Protein AF-A0A5K0YY34-F1 (afdb_monomer)

Sequence (74 aa):
VDPDEVNALAQLMTWKTAVADIPYGGAKGGIGCNPKDLSSSELERLTRVFTQKIHDLIGIHTDVPAPDMGTNSQ

Solvent-accessible surface area (backbone atoms only — not comparable to full-atom values): 4687 Å² total; per-residue (Å²): 111,52,73,68,57,40,52,52,51,11,54,50,34,31,51,51,23,56,75,67,75,41,102,52,71,46,71,61,84,83,69,79,68,64,70,87,83,44,54,74,67,54,47,50,53,50,52,53,53,50,52,63,75,44,44,93,64,47,38,99,90,72,35,77,89,76,75,52,96,95,55,67,96,123

Foldseek 3Di:
DDPVVQVVQQCVQQVVCVVVVHPDHGGGDDDPDDLVVDDPVRVVVVVVVVCVVCVVQDDPPGHDDDDDPPDDDD

InterPro domains:
  IPR006097 Glutamate/phenylalanine/leucine/valine/L-tryptophan dehydrogenase, dimerisation domain [PF02812] (2-74)
  IPR033524 Leu/Phe/Val dehydrogenases active site [PS00074] (22-35)
  IPR046346 Aminoacid dehydrogenase-like, N-terminal domain superfamily [SSF53223] (1-74)

pLDDT: mean 94.17, std 3.41, range [76.06, 97.31]

Secondary structure (DSSP, 8-state):
--HHHHHHHHHHHHHHHHHTT-S--------SS-GGGS-HHHHHHHHHHHHHHTTTT-BTTTB-----TT----

Structure (mmCIF, N/CA/C/O backbone):
data_AF-A0A5K0YY34-F1
#
_entry.id   AF-A0A5K0YY34-F1
#
loop_
_atom_site.group_PDB
_atom_site.id
_atom_site.type_symbol
_atom_site.label_atom_id
_atom_site.label_alt_id
_atom_site.label_comp_id
_atom_site.label_asym_id
_atom_site.label_entity_id
_atom_site.label_seq_id
_atom_site.pdbx_PDB_ins_code
_atom_site.Cartn_x
_atom_site.Cartn_y
_atom_site.Cartn_z
_atom_site.occupancy
_atom_site.B_iso_or_equiv
_atom_site.auth_seq_id
_atom_site.auth_comp_id
_atom_site.auth_asym_id
_atom_site.auth_atom_id
_atom_site.pdbx_PDB_model_num
ATOM 1 N N . VAL A 1 1 ? -9.635 11.477 -0.141 1.00 78.06 1 VAL A N 1
ATOM 2 C CA . VAL A 1 1 ? -8.776 10.661 -1.016 1.00 78.06 1 VAL A CA 1
ATOM 3 C C . VAL A 1 1 ? -9.440 10.615 -2.367 1.00 78.06 1 VAL A C 1
ATOM 5 O O . VAL A 1 1 ? -10.537 10.073 -2.472 1.00 78.06 1 VAL A O 1
ATOM 8 N N . ASP A 1 2 ? -8.814 11.261 -3.337 1.00 90.50 2 ASP A N 1
ATOM 9 C CA . ASP A 1 2 ? -9.254 11.283 -4.729 1.00 90.50 2 ASP A CA 1
ATOM 10 C C . ASP A 1 2 ? -8.472 10.213 -5.520 1.00 90.50 2 ASP A C 1
ATOM 12 O O . ASP A 1 2 ? -7.261 10.090 -5.308 1.00 90.50 2 ASP A O 1
ATOM 16 N N . PRO A 1 3 ? -9.101 9.414 -6.401 1.00 90.88 3 PRO A N 1
ATOM 17 C CA . PRO A 1 3 ? -8.376 8.527 -7.310 1.00 90.88 3 PRO A CA 1
ATOM 18 C C . PRO A 1 3 ? -7.217 9.203 -8.061 1.00 90.88 3 PRO A C 1
ATOM 20 O O . PRO A 1 3 ? -6.163 8.586 -8.221 1.00 90.88 3 PRO A O 1
ATOM 23 N N . ASP A 1 4 ? -7.366 10.465 -8.471 1.00 93.19 4 ASP A N 1
ATOM 24 C CA . ASP A 1 4 ? -6.316 11.194 -9.192 1.00 93.19 4 ASP A CA 1
ATOM 25 C C . ASP A 1 4 ? -5.107 11.495 -8.297 1.00 93.19 4 ASP A C 1
ATOM 27 O O . ASP A 1 4 ? -3.956 11.363 -8.723 1.00 93.19 4 ASP A O 1
ATOM 31 N N . GLU A 1 5 ? -5.354 11.813 -7.025 1.00 93.25 5 GLU A N 1
ATOM 32 C CA . GLU A 1 5 ? -4.312 11.994 -6.011 1.00 93.25 5 GLU A CA 1
ATOM 33 C C . GLU A 1 5 ? -3.533 10.687 -5.792 1.00 93.25 5 GLU A C 1
ATOM 35 O O . GLU A 1 5 ? -2.300 10.678 -5.798 1.00 93.25 5 GLU A O 1
ATOM 40 N N . VAL A 1 6 ? -4.243 9.562 -5.664 1.00 94.56 6 VAL A N 1
ATOM 41 C CA . VAL A 1 6 ? -3.631 8.236 -5.479 1.00 94.56 6 VAL A CA 1
ATOM 42 C C . VAL A 1 6 ? -2.786 7.852 -6.698 1.00 94.56 6 VAL A C 1
ATOM 44 O O . VAL A 1 6 ? -1.650 7.401 -6.539 1.00 94.56 6 VAL A O 1
ATOM 47 N N . ASN A 1 7 ? -3.291 8.092 -7.910 1.00 94.25 7 ASN A N 1
ATOM 48 C CA . ASN A 1 7 ? -2.572 7.819 -9.154 1.00 94.25 7 ASN A CA 1
ATOM 49 C C . ASN A 1 7 ? -1.303 8.669 -9.294 1.00 94.25 7 ASN A C 1
ATOM 51 O O . ASN A 1 7 ? -0.257 8.155 -9.700 1.00 94.25 7 ASN A O 1
ATOM 55 N N . ALA A 1 8 ? -1.368 9.957 -8.947 1.00 95.94 8 ALA A N 1
ATOM 56 C CA . ALA A 1 8 ? -0.204 10.838 -8.970 1.00 95.94 8 ALA A CA 1
ATOM 57 C C . ALA A 1 8 ? 0.872 10.368 -7.977 1.00 95.94 8 ALA A C 1
ATOM 59 O O . ALA A 1 8 ? 2.052 10.278 -8.322 1.00 95.94 8 ALA A O 1
ATOM 60 N N . LEU A 1 9 ? 0.472 9.994 -6.758 1.00 95.12 9 LEU A N 1
ATOM 61 C CA . LEU A 1 9 ? 1.390 9.479 -5.742 1.00 95.12 9 LEU A CA 1
ATOM 62 C C . LEU A 1 9 ? 2.008 8.129 -6.138 1.00 95.12 9 LEU A C 1
ATOM 64 O O . LEU A 1 9 ? 3.193 7.914 -5.881 1.00 95.12 9 LEU A O 1
ATOM 68 N N . ALA A 1 10 ? 1.252 7.239 -6.786 1.00 95.50 10 ALA A N 1
ATOM 69 C CA . ALA A 1 10 ? 1.773 5.968 -7.291 1.00 95.50 10 ALA A CA 1
ATOM 70 C C . ALA A 1 10 ? 2.867 6.186 -8.350 1.00 95.50 10 ALA A C 1
ATOM 72 O O . ALA A 1 10 ? 3.935 5.578 -8.270 1.00 95.50 10 ALA A O 1
ATOM 73 N N . GLN A 1 11 ? 2.653 7.118 -9.286 1.00 96.81 11 GLN A N 1
ATOM 74 C CA . GLN A 1 11 ? 3.662 7.490 -10.284 1.00 96.81 11 GLN A CA 1
ATOM 75 C C . GLN A 1 11 ? 4.921 8.071 -9.633 1.00 96.81 11 GLN A C 1
ATOM 77 O O . GLN A 1 11 ? 6.037 7.717 -10.012 1.00 96.81 11 GLN A O 1
ATOM 82 N N . LEU A 1 12 ? 4.762 8.933 -8.624 1.00 96.75 12 LEU A N 1
ATOM 83 C CA . LEU A 1 12 ? 5.895 9.486 -7.882 1.00 96.75 12 LEU A CA 1
ATOM 84 C C . LEU A 1 12 ? 6.696 8.401 -7.153 1.00 96.75 12 LEU A C 1
ATOM 86 O O . LEU A 1 12 ? 7.921 8.498 -7.103 1.00 96.75 12 LEU A O 1
ATOM 90 N N . MET A 1 13 ? 6.041 7.362 -6.627 1.00 97.06 13 MET A N 1
ATOM 91 C CA . MET A 1 13 ? 6.741 6.229 -6.015 1.00 97.06 13 MET A CA 1
ATOM 92 C C . MET A 1 13 ? 7.601 5.476 -7.031 1.00 97.06 13 MET A C 1
ATOM 94 O O . MET A 1 13 ? 8.754 5.197 -6.714 1.00 97.06 13 MET A O 1
ATOM 98 N N . THR A 1 14 ? 7.104 5.256 -8.254 1.00 97.12 14 THR A N 1
ATOM 99 C CA . THR A 1 14 ? 7.880 4.635 -9.342 1.00 97.12 14 THR A CA 1
ATOM 100 C C . THR A 1 14 ? 9.151 5.423 -9.645 1.00 97.12 14 THR A C 1
ATOM 102 O O . THR A 1 14 ? 10.235 4.854 -9.742 1.00 97.12 14 THR A O 1
ATOM 105 N N . TRP A 1 15 ? 9.042 6.748 -9.775 1.00 97.25 15 TRP A N 1
ATOM 106 C CA . TRP A 1 15 ? 10.213 7.586 -10.036 1.00 97.25 15 TRP A CA 1
ATOM 107 C C . TRP A 1 15 ? 11.170 7.617 -8.846 1.00 97.25 15 TRP A C 1
ATOM 109 O O . TRP A 1 15 ? 12.382 7.541 -9.027 1.00 97.25 15 TRP A O 1
ATOM 119 N N . LYS A 1 16 ? 10.643 7.698 -7.623 1.00 96.94 16 LYS A N 1
ATOM 120 C CA . LYS A 1 16 ? 11.447 7.751 -6.400 1.00 96.94 16 LYS A CA 1
ATOM 121 C C . LYS A 1 16 ? 12.308 6.501 -6.223 1.00 96.94 16 LYS A C 1
ATOM 123 O O . LYS A 1 16 ? 13.487 6.634 -5.906 1.00 96.94 16 LYS A O 1
ATOM 128 N N . THR A 1 17 ? 11.737 5.309 -6.394 1.00 95.56 17 THR A N 1
ATOM 129 C CA . THR A 1 17 ? 12.480 4.048 -6.245 1.00 95.56 17 THR A CA 1
ATOM 130 C C . THR A 1 17 ? 13.496 3.867 -7.365 1.00 95.56 17 THR A C 1
ATOM 132 O O . THR A 1 17 ? 14.627 3.482 -7.080 1.00 95.56 17 THR A O 1
ATOM 135 N N . ALA A 1 18 ? 13.144 4.249 -8.598 1.00 96.88 18 ALA A N 1
ATOM 136 C CA . ALA A 1 18 ? 14.055 4.217 -9.740 1.00 96.88 18 ALA A CA 1
ATOM 137 C C . ALA A 1 18 ? 15.264 5.151 -9.559 1.00 96.88 18 ALA A C 1
ATOM 139 O O . ALA A 1 18 ? 16.396 4.748 -9.803 1.00 96.88 18 ALA A O 1
ATOM 140 N N . VAL A 1 19 ? 15.049 6.387 -9.092 1.00 97.31 19 VAL A N 1
ATOM 141 C CA . VAL A 1 19 ? 16.136 7.355 -8.838 1.00 97.31 19 VAL A CA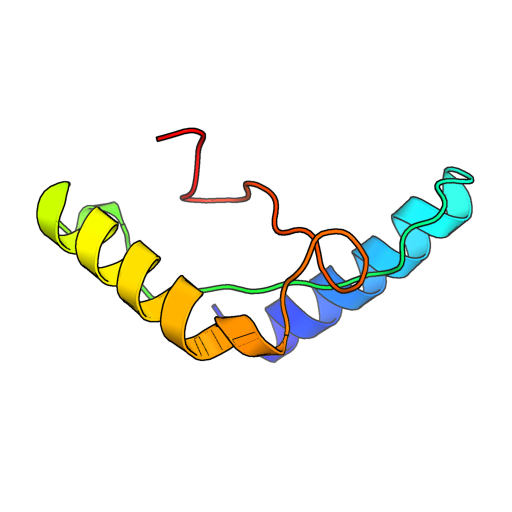 1
ATOM 142 C C . VAL A 1 19 ? 17.048 6.898 -7.696 1.00 97.31 19 VAL A C 1
ATOM 144 O O . VAL A 1 19 ? 18.244 7.178 -7.718 1.00 97.31 19 VAL A O 1
ATOM 147 N N . ALA A 1 20 ? 16.495 6.204 -6.700 1.00 97.00 20 ALA A N 1
ATOM 148 C CA . ALA A 1 20 ? 17.238 5.701 -5.547 1.00 97.00 20 ALA A CA 1
ATOM 149 C C . ALA A 1 20 ? 17.894 4.322 -5.770 1.00 97.00 20 ALA A C 1
ATOM 151 O O . ALA A 1 20 ? 18.489 3.802 -4.829 1.00 97.00 20 ALA A O 1
ATOM 152 N N . ASP A 1 21 ? 17.775 3.738 -6.969 1.00 96.00 21 ASP A N 1
ATOM 153 C CA . ASP A 1 21 ? 18.265 2.392 -7.316 1.00 96.00 21 ASP A CA 1
ATOM 154 C C . ASP A 1 21 ? 17.753 1.289 -6.364 1.00 96.00 21 ASP A C 1
ATOM 156 O O . ASP A 1 21 ? 18.470 0.382 -5.942 1.00 96.00 21 ASP A O 1
ATOM 160 N N . ILE A 1 22 ? 16.476 1.390 -5.978 1.00 95.69 22 ILE A N 1
ATOM 161 C CA . ILE A 1 22 ? 15.791 0.403 -5.136 1.00 95.69 22 ILE A CA 1
ATOM 162 C C . ILE A 1 22 ? 14.965 -0.510 -6.051 1.00 95.69 22 ILE A C 1
ATOM 164 O O . ILE A 1 22 ? 14.202 0.011 -6.868 1.00 95.69 22 ILE A O 1
ATOM 168 N N . PRO A 1 23 ? 15.031 -1.850 -5.904 1.00 94.44 23 PRO A N 1
ATOM 169 C CA . PRO A 1 23 ? 14.341 -2.800 -6.780 1.00 94.44 23 PRO A CA 1
ATOM 170 C C . PRO A 1 23 ? 12.832 -2.902 -6.478 1.00 94.44 23 PRO A C 1
ATOM 172 O O . PRO A 1 23 ? 12.296 -3.989 -6.278 1.00 94.44 23 PRO A O 1
ATOM 175 N N . TYR A 1 24 ? 12.140 -1.764 -6.436 1.00 94.62 24 TYR A N 1
ATOM 176 C CA . TYR A 1 24 ? 10.699 -1.649 -6.230 1.00 94.62 24 TYR A CA 1
ATOM 177 C C . TYR A 1 24 ? 10.050 -0.815 -7.334 1.00 94.62 24 TYR A C 1
ATOM 179 O O . TYR A 1 24 ? 10.652 0.114 -7.874 1.00 94.62 24 TYR A O 1
ATOM 187 N N . GLY A 1 25 ? 8.793 -1.136 -7.642 1.00 95.06 25 GLY A N 1
ATOM 188 C CA . GLY A 1 25 ? 7.943 -0.319 -8.508 1.00 95.06 25 GLY A CA 1
ATOM 189 C C . GLY A 1 25 ? 7.313 0.859 -7.760 1.00 95.06 25 GLY A C 1
ATOM 190 O O . GLY A 1 25 ? 7.845 1.343 -6.760 1.00 95.06 25 GLY A O 1
ATOM 191 N N . GLY A 1 26 ? 6.145 1.294 -8.227 1.00 95.19 26 GLY A N 1
ATOM 192 C CA . GLY A 1 26 ? 5.335 2.302 -7.552 1.00 95.19 26 GLY A CA 1
ATOM 193 C C . GLY A 1 26 ? 3.870 1.903 -7.499 1.00 95.19 26 GLY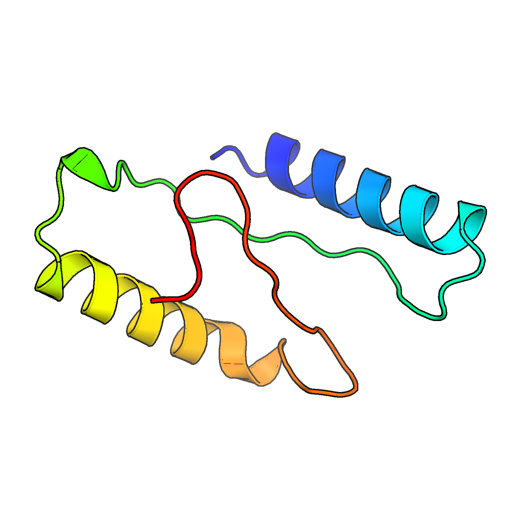 A C 1
ATOM 194 O O . GLY A 1 26 ? 3.255 1.594 -8.517 1.00 95.19 26 GLY A O 1
ATOM 195 N N . ALA A 1 27 ? 3.322 1.936 -6.292 1.00 95.69 27 ALA A N 1
ATOM 196 C CA . ALA A 1 27 ? 1.916 1.724 -6.003 1.00 95.69 27 ALA A CA 1
ATOM 197 C C . ALA A 1 27 ? 1.488 2.684 -4.889 1.00 95.69 27 ALA A C 1
ATOM 199 O O . ALA A 1 27 ? 2.315 3.219 -4.138 1.00 95.69 27 ALA A O 1
ATOM 200 N N . LYS A 1 28 ? 0.185 2.936 -4.800 1.00 95.69 28 LYS A N 1
ATOM 201 C CA . LYS A 1 28 ? -0.407 3.730 -3.728 1.00 95.69 28 LYS A CA 1
ATOM 202 C C . LYS A 1 28 ? -1.836 3.269 -3.481 1.00 95.69 28 LYS A C 1
ATOM 204 O O . LYS A 1 28 ? -2.533 2.877 -4.411 1.00 95.69 28 LYS A O 1
ATOM 209 N N . GLY A 1 29 ? -2.271 3.358 -2.232 1.00 93.69 29 GLY A N 1
ATOM 210 C CA . GLY A 1 29 ? -3.640 3.081 -1.821 1.00 93.69 29 GLY A CA 1
ATOM 211 C C . GLY A 1 29 ? -4.101 4.096 -0.786 1.00 93.69 29 GLY A C 1
ATOM 212 O O . GLY A 1 29 ? -3.287 4.759 -0.145 1.00 93.69 29 GLY A O 1
ATOM 213 N N . GLY A 1 30 ? -5.414 4.224 -0.625 1.00 93.12 30 GLY A N 1
ATOM 214 C CA . GLY A 1 30 ? -5.998 5.108 0.372 1.00 93.12 30 GLY A CA 1
ATOM 215 C C . GLY A 1 30 ? -7.472 4.805 0.604 1.00 93.12 30 GLY A C 1
ATOM 216 O O . GLY A 1 30 ? -8.145 4.221 -0.245 1.00 93.12 30 GLY A O 1
ATOM 217 N N . ILE A 1 31 ? -7.970 5.214 1.768 1.00 93.38 31 ILE A N 1
ATOM 218 C CA . ILE A 1 31 ? -9.368 5.051 2.171 1.00 9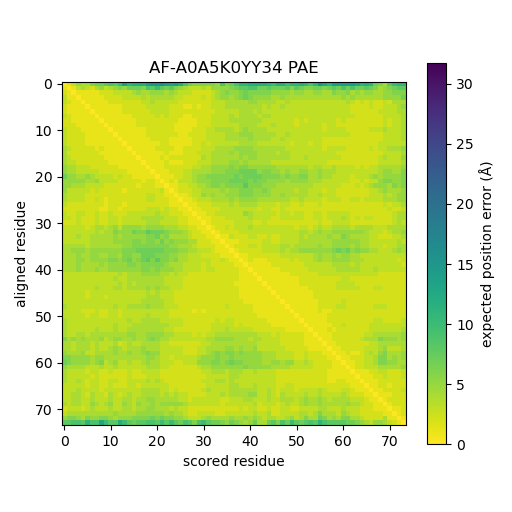3.38 31 ILE A CA 1
ATOM 219 C C . ILE A 1 31 ? -9.951 6.445 2.398 1.00 93.38 31 ILE A C 1
ATOM 221 O O . ILE A 1 31 ? -9.404 7.234 3.165 1.00 93.38 31 ILE A O 1
ATOM 225 N N . GLY A 1 32 ? -11.065 6.760 1.736 1.00 92.88 32 GLY A N 1
ATOM 226 C CA . GLY A 1 32 ? -11.774 8.036 1.872 1.00 92.88 32 GLY A CA 1
ATOM 227 C C . GLY A 1 32 ? -12.533 8.166 3.195 1.00 92.88 32 GLY A C 1
ATOM 228 O O . GLY A 1 32 ? -13.752 8.283 3.187 1.00 92.88 32 GLY A O 1
ATOM 229 N N . CYS A 1 33 ? -11.829 8.123 4.324 1.00 91.62 33 CYS A N 1
ATOM 230 C CA . CYS A 1 33 ? -12.397 8.282 5.662 1.00 91.62 33 CYS A CA 1
ATOM 231 C C . CYS A 1 33 ? -11.578 9.283 6.484 1.00 91.62 33 CYS A C 1
ATOM 233 O O . CYS A 1 33 ? -10.411 9.533 6.183 1.00 91.62 33 CYS A O 1
ATOM 235 N N . ASN A 1 34 ? -12.184 9.847 7.528 1.00 92.12 34 ASN A N 1
ATOM 236 C CA . ASN A 1 34 ? -11.471 10.624 8.533 1.00 92.12 34 ASN A CA 1
ATOM 237 C C . ASN A 1 34 ? -11.209 9.730 9.760 1.00 92.12 34 ASN A C 1
ATOM 239 O O . ASN A 1 34 ? -12.158 9.410 10.477 1.00 92.12 34 ASN A O 1
ATOM 243 N N . PRO A 1 35 ? -9.950 9.344 10.048 1.00 90.00 35 PRO A N 1
ATOM 244 C CA . PRO A 1 35 ? -9.634 8.463 11.174 1.00 90.00 35 PRO A CA 1
ATOM 245 C C . PRO A 1 35 ? -10.030 9.031 12.541 1.00 90.00 35 PRO A C 1
ATOM 247 O O . PRO A 1 35 ? -10.198 8.272 13.486 1.00 90.00 35 PRO A O 1
ATOM 250 N N . LYS A 1 36 ? -10.178 10.359 12.659 1.00 91.31 36 LYS A N 1
ATOM 251 C CA . LYS A 1 36 ? -10.572 11.023 13.913 1.00 91.31 36 LYS A CA 1
ATOM 252 C C . LYS 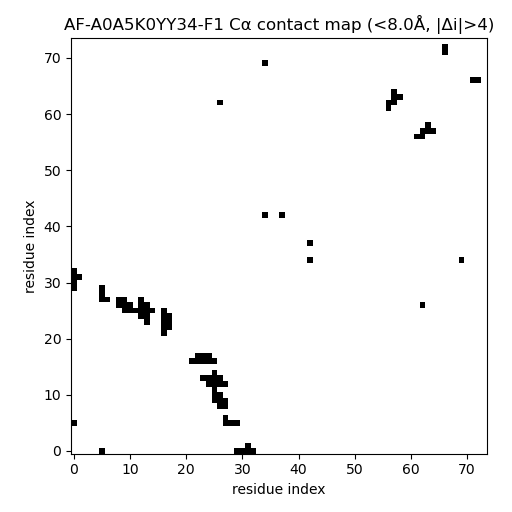A 1 36 ? -12.040 10.808 14.274 1.00 91.31 36 LYS A C 1
ATOM 254 O O . LYS A 1 36 ? -12.393 10.969 15.437 1.00 91.31 36 LYS A O 1
ATOM 259 N N . ASP A 1 37 ? -12.863 10.456 13.291 1.00 94.12 37 ASP A N 1
ATOM 260 C CA . ASP A 1 37 ? -14.296 10.227 13.482 1.00 94.12 37 ASP A CA 1
ATOM 261 C C . ASP A 1 37 ? -14.597 8.759 13.833 1.00 94.12 37 ASP A C 1
ATOM 263 O O . ASP A 1 37 ? -15.749 8.404 14.069 1.00 94.12 37 ASP A O 1
ATOM 267 N N . LEU A 1 38 ? -13.570 7.901 13.864 1.00 92.88 38 LEU A N 1
ATOM 268 C CA . LEU A 1 38 ? -13.676 6.469 14.128 1.00 92.88 38 LEU A CA 1
ATOM 269 C C . LEU A 1 38 ? -13.060 6.128 15.486 1.00 92.88 38 LEU A C 1
ATOM 271 O O . LEU A 1 38 ? -12.002 6.636 15.860 1.00 92.88 38 LEU A O 1
ATOM 275 N N . SER A 1 39 ? -13.692 5.209 16.212 1.00 95.81 39 SER A N 1
ATOM 276 C CA . SER A 1 39 ? -13.053 4.577 17.367 1.00 95.81 39 SER A CA 1
ATOM 277 C C . SER A 1 39 ? -11.903 3.663 16.928 1.00 95.81 39 SER A C 1
ATOM 279 O O . SER A 1 39 ? -11.846 3.203 15.786 1.00 95.81 39 SER A O 1
ATOM 281 N N . SER A 1 40 ? -10.991 3.336 17.849 1.00 94.00 40 SER A N 1
ATOM 282 C CA . SER A 1 40 ? -9.860 2.443 17.555 1.00 94.00 40 SER A CA 1
ATOM 283 C C . SER A 1 40 ? -10.301 1.079 17.010 1.00 94.00 40 SER A C 1
ATOM 285 O O . SER A 1 40 ? -9.656 0.541 16.115 1.00 94.00 40 SER A O 1
ATOM 287 N N . SER A 1 41 ? -11.418 0.536 17.504 1.00 95.75 41 SER A N 1
ATOM 288 C CA . SER A 1 41 ? -11.954 -0.752 17.049 1.00 95.75 41 SER A CA 1
ATOM 289 C C . SER A 1 41 ? -12.592 -0.666 15.661 1.00 95.75 41 SER A C 1
ATOM 291 O O . SER A 1 41 ? -12.467 -1.593 14.859 1.00 95.75 41 SER A O 1
ATOM 293 N N . GLU A 1 42 ? -13.262 0.443 15.342 1.00 95.50 42 GLU A N 1
ATOM 294 C CA . GLU A 1 42 ? -13.807 0.681 14.004 1.00 95.50 42 GLU A CA 1
ATOM 295 C C . GLU A 1 42 ? -12.699 0.876 12.977 1.00 95.50 42 GLU A C 1
ATOM 297 O O . GLU A 1 42 ? -12.785 0.305 11.889 1.00 95.50 42 GLU A O 1
ATOM 302 N N . LEU A 1 43 ? -11.649 1.617 13.341 1.00 95.12 43 LEU A N 1
ATOM 303 C CA . LEU A 1 43 ? -10.474 1.812 12.501 1.00 95.12 43 LEU A CA 1
ATOM 304 C C . LEU A 1 43 ? -9.763 0.480 12.232 1.00 95.12 43 LEU A C 1
ATOM 306 O O . LEU A 1 43 ? -9.483 0.164 11.079 1.00 95.12 43 LEU A O 1
ATOM 310 N N . GLU A 1 44 ? -9.551 -0.348 13.260 1.00 96.19 44 GLU A N 1
ATOM 311 C CA . GLU A 1 44 ? -8.961 -1.682 13.093 1.00 96.19 44 GLU A CA 1
ATOM 312 C C . GLU A 1 44 ? -9.811 -2.554 12.160 1.00 96.19 44 GLU A C 1
ATOM 314 O O . GLU A 1 44 ? -9.297 -3.177 11.226 1.00 96.19 44 GLU A O 1
ATOM 319 N N . ARG A 1 45 ? -11.132 -2.5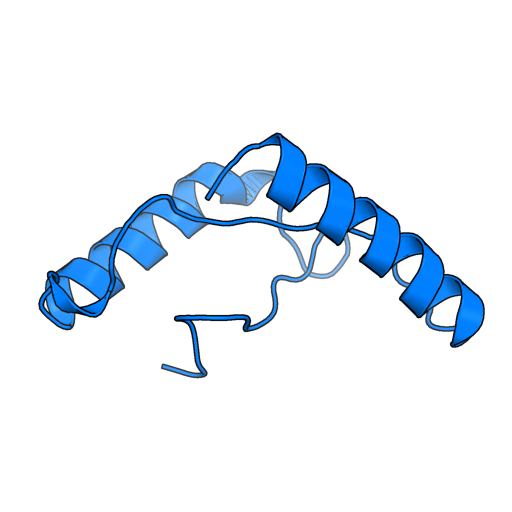83 12.371 1.00 96.69 45 ARG A N 1
ATOM 320 C CA . ARG A 1 45 ? -12.046 -3.368 11.536 1.00 96.69 45 ARG A CA 1
ATOM 321 C C . ARG A 1 45 ? -12.037 -2.887 10.086 1.00 96.69 45 ARG A C 1
ATOM 323 O O . ARG A 1 45 ? -12.033 -3.720 9.180 1.00 96.69 45 ARG A O 1
ATOM 330 N N . LEU A 1 46 ? -12.012 -1.573 9.865 1.00 95.69 46 LEU A N 1
ATOM 331 C CA . LEU A 1 46 ? -11.915 -0.973 8.537 1.00 95.69 46 LEU A CA 1
ATOM 332 C C . LEU A 1 46 ? -10.617 -1.392 7.839 1.00 95.69 46 LEU A C 1
ATOM 334 O O . LEU A 1 46 ? -10.673 -1.893 6.717 1.00 95.69 46 LEU A O 1
ATOM 338 N N . THR A 1 47 ? -9.476 -1.267 8.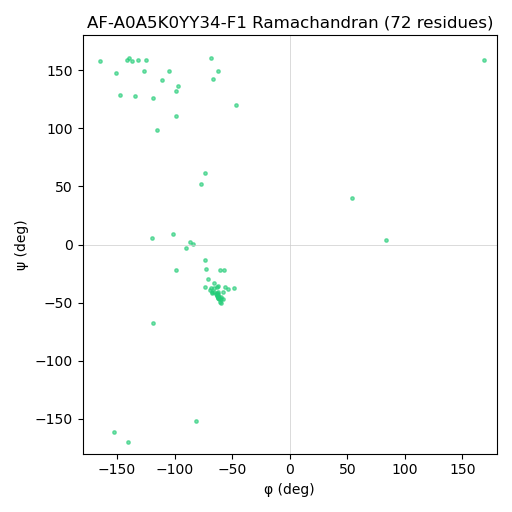521 1.00 95.75 47 THR A N 1
ATOM 339 C CA . THR A 1 47 ? -8.165 -1.669 7.995 1.00 95.75 47 THR A CA 1
ATOM 340 C C . THR A 1 47 ? -8.140 -3.157 7.652 1.00 95.75 47 THR A C 1
ATOM 342 O O . THR A 1 47 ? -7.731 -3.525 6.555 1.00 95.75 47 THR A O 1
ATOM 345 N N . ARG A 1 48 ? -8.654 -4.030 8.530 1.00 96.75 48 ARG A N 1
ATOM 346 C CA . ARG A 1 48 ? -8.714 -5.481 8.274 1.00 96.75 48 ARG A CA 1
ATOM 347 C C . ARG A 1 48 ? -9.560 -5.823 7.049 1.00 96.75 48 ARG A C 1
ATOM 349 O O . ARG A 1 48 ? -9.138 -6.639 6.232 1.00 96.75 48 ARG A O 1
ATOM 356 N N . VAL A 1 49 ? -10.736 -5.211 6.911 1.00 97.00 49 VAL A N 1
ATOM 357 C CA . VAL A 1 49 ? -11.617 -5.434 5.754 1.00 97.00 49 VAL A CA 1
ATOM 358 C C . VAL A 1 49 ? -10.973 -4.907 4.474 1.00 97.00 49 VAL A C 1
ATOM 360 O O . VAL A 1 49 ? -11.032 -5.582 3.449 1.00 97.00 49 VAL A O 1
ATOM 363 N N . PHE A 1 50 ? -10.326 -3.742 4.523 1.00 95.69 50 PHE A N 1
ATOM 364 C CA . PHE A 1 50 ? -9.595 -3.199 3.382 1.00 95.69 50 PHE A CA 1
ATOM 365 C C . PHE A 1 50 ? -8.485 -4.152 2.927 1.00 95.69 50 PHE A C 1
ATOM 367 O O . PHE A 1 50 ? -8.474 -4.547 1.764 1.00 95.69 50 PHE A O 1
ATOM 374 N N . THR A 1 51 ? -7.634 -4.615 3.848 1.00 95.81 51 THR A N 1
ATOM 375 C CA . THR A 1 51 ? -6.566 -5.583 3.552 1.00 95.81 51 THR A CA 1
ATOM 376 C C . THR A 1 51 ? -7.115 -6.879 2.956 1.00 95.81 51 THR A C 1
ATOM 378 O O . THR A 1 51 ? -6.556 -7.391 1.993 1.00 95.81 51 THR A O 1
ATOM 381 N N . GLN A 1 52 ? -8.240 -7.394 3.466 1.00 96.44 52 GLN A N 1
ATOM 382 C CA . GLN A 1 52 ? -8.899 -8.571 2.885 1.00 96.44 52 GLN A CA 1
ATOM 383 C C . GLN A 1 52 ? -9.396 -8.324 1.456 1.00 96.44 52 GLN A C 1
ATOM 385 O O . GLN A 1 52 ? -9.331 -9.222 0.623 1.00 96.44 52 GLN A O 1
ATOM 390 N N . LYS A 1 53 ? -9.891 -7.119 1.153 1.00 96.31 53 LYS A N 1
ATOM 391 C CA . LYS A 1 53 ? -10.397 -6.766 -0.182 1.00 96.31 53 LYS A CA 1
ATOM 392 C C . LYS A 1 53 ? -9.298 -6.624 -1.229 1.00 96.31 53 LYS A C 1
ATOM 394 O O . LYS A 1 53 ? -9.569 -6.878 -2.396 1.00 96.31 53 LYS A O 1
ATOM 399 N N . ILE A 1 54 ? -8.095 -6.228 -0.820 1.00 95.69 54 ILE A N 1
ATOM 400 C CA . ILE A 1 54 ? -6.939 -6.081 -1.714 1.00 95.69 54 ILE A CA 1
ATOM 401 C C . ILE A 1 54 ? -5.956 -7.252 -1.614 1.00 95.69 54 ILE A C 1
ATOM 403 O O . ILE A 1 54 ? -4.871 -7.171 -2.178 1.00 95.69 54 ILE A O 1
ATOM 407 N N . HIS A 1 55 ? -6.314 -8.328 -0.906 1.00 94.75 55 HIS A N 1
ATOM 408 C CA . HIS A 1 55 ? -5.418 -9.449 -0.611 1.00 94.75 55 HIS A CA 1
ATOM 409 C C . HIS A 1 55 ? -4.767 -10.041 -1.869 1.00 94.75 55 HIS A C 1
ATOM 411 O O . HIS A 1 55 ? -3.584 -10.356 -1.850 1.00 94.75 55 HIS A O 1
ATOM 417 N N . ASP A 1 56 ? -5.508 -10.134 -2.973 1.00 95.12 56 ASP A N 1
ATOM 418 C CA . ASP A 1 56 ? -5.002 -10.702 -4.230 1.00 95.12 56 ASP A CA 1
ATOM 419 C C . ASP A 1 56 ? -4.009 -9.779 -4.962 1.00 95.12 56 ASP A C 1
ATOM 421 O O . ASP A 1 56 ? -3.330 -10.209 -5.893 1.00 95.12 56 ASP A O 1
ATOM 425 N N . LEU A 1 57 ? -3.925 -8.510 -4.551 1.00 94.25 57 LEU A N 1
ATOM 426 C CA . LEU A 1 57 ? -3.035 -7.497 -5.123 1.00 94.25 57 LEU A CA 1
ATOM 427 C C . LEU A 1 57 ? -1.758 -7.306 -4.296 1.00 94.25 57 LEU A C 1
ATOM 429 O O . LEU A 1 57 ? -0.762 -6.827 -4.831 1.00 94.25 57 LEU A O 1
ATOM 433 N N . ILE A 1 58 ? -1.775 -7.677 -3.012 1.00 95.25 58 ILE A N 1
ATOM 434 C CA . ILE A 1 58 ? -0.657 -7.479 -2.083 1.00 95.25 58 ILE A CA 1
ATOM 435 C C . ILE A 1 58 ? 0.087 -8.785 -1.809 1.00 95.25 58 ILE A C 1
ATOM 437 O O . ILE A 1 58 ? -0.476 -9.875 -1.811 1.00 95.25 58 ILE A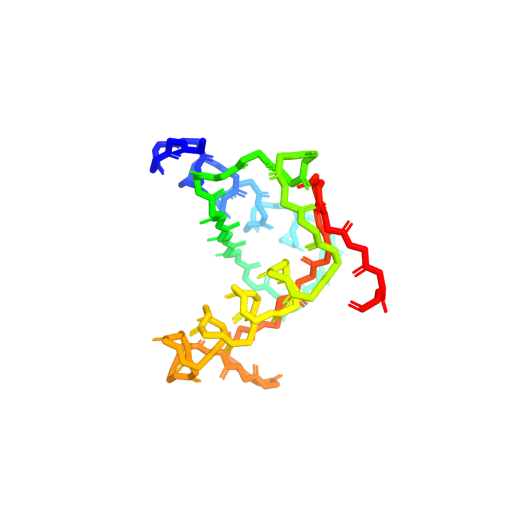 O 1
ATOM 441 N N . GLY A 1 59 ? 1.383 -8.682 -1.545 1.00 94.50 59 GLY A N 1
ATOM 442 C CA . GLY A 1 59 ? 2.226 -9.834 -1.255 1.00 94.50 59 GLY A CA 1
ATOM 443 C C . GLY A 1 59 ? 3.701 -9.469 -1.257 1.00 94.50 59 GLY A C 1
ATOM 444 O O . GLY A 1 59 ? 4.108 -8.497 -1.885 1.00 94.50 59 GLY A O 1
ATOM 445 N N . ILE A 1 60 ? 4.524 -10.286 -0.596 1.00 94.50 60 ILE A N 1
ATOM 446 C CA . ILE A 1 60 ? 5.964 -10.024 -0.408 1.00 94.50 60 ILE A CA 1
ATOM 447 C C . ILE A 1 60 ? 6.756 -9.828 -1.714 1.00 94.50 60 ILE A C 1
ATOM 449 O O . ILE A 1 60 ? 7.834 -9.243 -1.693 1.00 94.50 60 ILE A O 1
ATOM 453 N N . HIS A 1 61 ? 6.237 -10.326 -2.838 1.00 93.44 61 HIS A N 1
ATOM 454 C CA . HIS A 1 61 ? 6.851 -10.229 -4.164 1.00 93.44 61 HIS A CA 1
ATOM 455 C C . HIS A 1 61 ? 5.977 -9.480 -5.182 1.00 93.44 61 HIS A C 1
ATOM 457 O O . HIS A 1 61 ? 6.332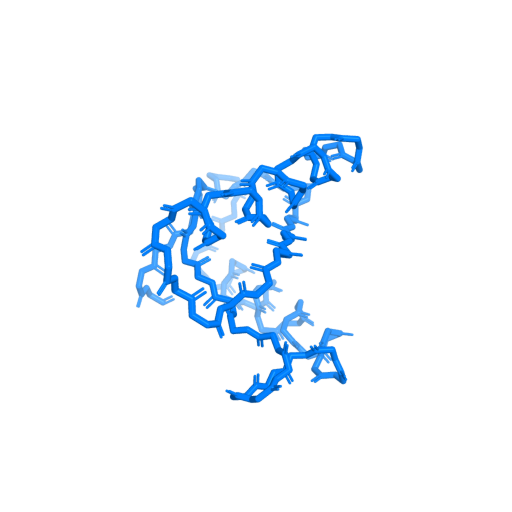 -9.440 -6.356 1.00 93.44 61 HIS A O 1
ATOM 463 N N . THR A 1 62 ? 4.849 -8.908 -4.748 1.00 92.62 62 THR A N 1
ATOM 464 C CA . THR A 1 62 ? 3.870 -8.259 -5.634 1.00 92.62 62 THR A CA 1
ATOM 465 C C . THR A 1 62 ? 3.721 -6.786 -5.277 1.00 92.62 62 THR A C 1
ATOM 467 O O . THR A 1 62 ? 4.157 -5.925 -6.035 1.00 92.62 62 THR A O 1
ATOM 470 N N . ASP A 1 63 ? 3.158 -6.501 -4.103 1.00 95.44 63 ASP A N 1
ATOM 471 C CA . ASP A 1 63 ? 2.993 -5.150 -3.575 1.00 95.44 63 ASP A CA 1
ATOM 472 C C . ASP A 1 63 ? 3.096 -5.193 -2.048 1.00 95.44 63 ASP A C 1
ATOM 474 O O . ASP A 1 63 ? 2.443 -6.012 -1.390 1.00 95.44 63 ASP A O 1
ATOM 478 N N . VAL A 1 64 ? 3.951 -4.333 -1.495 1.00 95.25 64 VAL A N 1
ATOM 479 C CA . VAL A 1 64 ? 4.280 -4.281 -0.067 1.00 95.25 64 VAL A CA 1
ATOM 480 C C . VAL A 1 64 ? 3.790 -2.941 0.486 1.00 95.25 64 VAL A C 1
ATOM 482 O O . VAL A 1 64 ? 4.480 -1.928 0.331 1.00 95.25 64 VAL A O 1
ATOM 485 N N . PRO A 1 65 ? 2.609 -2.910 1.136 1.00 94.75 65 PRO A N 1
ATOM 486 C CA . PRO A 1 65 ? 2.057 -1.685 1.697 1.00 94.75 65 PRO A CA 1
ATOM 487 C C . PRO A 1 65 ? 2.951 -1.093 2.789 1.00 94.75 65 PRO A C 1
ATOM 489 O O . PRO A 1 65 ? 3.616 -1.811 3.537 1.00 94.75 65 PRO A O 1
ATOM 492 N N . ALA A 1 66 ? 2.919 0.230 2.915 1.00 94.44 66 ALA A N 1
ATOM 493 C CA . ALA A 1 66 ? 3.697 0.990 3.886 1.00 94.44 66 ALA A CA 1
ATOM 494 C C . ALA A 1 66 ? 2.836 2.095 4.524 1.00 94.44 66 ALA A C 1
ATOM 496 O O . ALA A 1 66 ? 1.835 2.503 3.926 1.00 94.44 66 ALA A O 1
ATOM 497 N N . PRO A 1 67 ? 3.210 2.594 5.716 1.00 93.94 67 PRO A N 1
ATOM 498 C CA . PRO A 1 67 ? 2.484 3.678 6.364 1.00 93.94 67 PRO A CA 1
ATOM 499 C C . PRO A 1 67 ? 2.603 5.000 5.591 1.00 93.94 67 PRO A C 1
ATOM 501 O O . PRO A 1 67 ? 3.662 5.358 5.074 1.00 93.94 67 PRO A O 1
ATOM 504 N N . ASP A 1 68 ? 1.500 5.739 5.575 1.00 93.75 68 ASP A N 1
ATOM 505 C CA . ASP A 1 68 ? 1.343 7.103 5.067 1.00 93.75 68 ASP A CA 1
ATOM 506 C C . ASP A 1 68 ? 0.409 7.924 5.990 1.00 93.75 68 ASP A C 1
ATOM 508 O O . ASP A 1 68 ? 0.044 7.488 7.086 1.00 93.75 68 ASP A O 1
ATOM 512 N N . MET A 1 69 ? 0.005 9.118 5.562 1.00 90.56 69 MET A N 1
ATOM 513 C CA . MET A 1 69 ?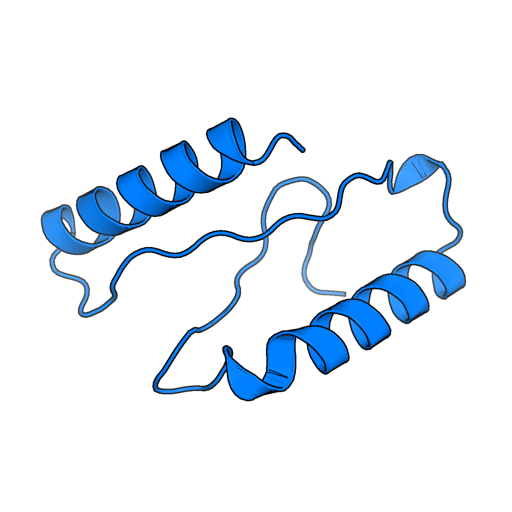 -0.883 10.039 6.265 1.00 90.56 69 MET A CA 1
ATOM 514 C C . MET A 1 69 ? -2.122 9.338 6.838 1.00 90.56 69 MET A C 1
ATOM 516 O O . MET A 1 69 ? -2.937 8.771 6.114 1.00 90.56 69 MET A O 1
ATOM 520 N N . GLY A 1 70 ? -2.283 9.414 8.162 1.00 88.25 70 GLY A N 1
ATOM 521 C CA . GLY A 1 70 ? -3.412 8.802 8.871 1.00 88.25 70 GLY A CA 1
ATOM 522 C C . GLY A 1 70 ? -3.243 7.313 9.196 1.00 88.25 70 GLY A C 1
ATOM 523 O O . GLY A 1 70 ? -4.158 6.726 9.762 1.00 88.25 70 GLY A O 1
ATOM 524 N N . THR A 1 71 ? -2.084 6.719 8.898 1.00 93.06 71 THR A N 1
ATOM 525 C CA . THR A 1 71 ? -1.725 5.338 9.260 1.00 93.06 71 THR A CA 1
ATOM 526 C C . THR A 1 71 ? -0.405 5.308 10.032 1.00 93.06 71 THR A C 1
ATOM 528 O O . THR A 1 71 ? 0.375 6.261 9.996 1.00 93.06 71 THR A O 1
ATOM 531 N N . ASN A 1 72 ? -0.165 4.243 10.793 1.00 93.25 72 ASN A N 1
ATOM 532 C CA . ASN A 1 72 ? 1.035 4.082 11.611 1.00 93.25 72 ASN A CA 1
ATOM 533 C C . ASN A 1 72 ? 1.345 2.584 11.802 1.00 93.25 72 ASN A C 1
ATOM 535 O O . ASN A 1 72 ? 0.901 1.759 11.010 1.00 93.25 72 ASN A O 1
ATOM 539 N N . SER A 1 73 ? 2.147 2.243 12.810 1.00 93.75 73 SER A N 1
ATOM 540 C CA . SER A 1 73 ? 2.581 0.873 13.097 1.00 93.75 73 SER A CA 1
ATOM 541 C C . SER A 1 73 ? 1.602 0.019 13.927 1.00 93.75 73 SER A C 1
ATOM 543 O O . SER A 1 73 ? 1.983 -1.095 14.279 1.00 93.75 73 SER A O 1
ATOM 545 N N . GLN A 1 74 ? 0.432 0.538 14.327 1.00 76.06 74 GLN A N 1
ATOM 546 C CA . GLN A 1 74 ? -0.586 -0.205 15.094 1.00 76.06 74 GLN A CA 1
ATOM 547 C C . GLN A 1 74 ? -1.397 -1.174 14.235 1.00 76.06 74 GLN A C 1
ATOM 549 O O . GLN A 1 74 ? -1.675 -0.850 13.060 1.00 76.06 74 GLN A O 1
#

Mean predicted aligned error: 3.12 Å

Nearest PDB structures (foldseek):
  8s3b-assembly1_D  TM=9.821E-01  e=5.004E-08  Arabidopsis thaliana
  8kar-assembly1_A  TM=9.953E-01  e=9.109E-05  Saccharolobus solfataricus
  3aog-assembly2_I  TM=1.003E+00  e=2.609E-04  Thermus thermophilus HB27
  4xgi-assembly1_D  TM=9.966E-01  e=2.799E-04  Burkholderia thailandensis E264
  8ew0-assembly1_B  TM=9.850E-01  e=2.114E-04  Bos taurus

Radius of gyration: 13.59 Å; Cα contacts (8 Å, |Δi|>4): 47; chains: 1; bounding box: 33×23×28 Å

Organism: NCBI:txid210225